Protein AF-A0A8T8TAU4-F1 (afdb_monomer_lite)

Secondary structure (DSSP, 8-state):
--TTTTTT--TT--HHHHHHHHHHHHHHH-SSPP-TTT---EEEEEEE-TTS-EEEEEEEPPHHHHHHHHHT-

Radius of gyration: 14.27 Å; chains: 1; bounding box: 30×26×39 Å

Structure (mmCIF, N/CA/C/O backbone):
data_AF-A0A8T8TAU4-F1
#
_entry.id   AF-A0A8T8TAU4-F1
#
loop_
_atom_site.group_PDB
_atom_site.id
_atom_site.type_symbol
_atom_site.label_atom_id
_atom_site.label_alt_id
_atom_site.label_comp_id
_atom_site.label_asym_id
_atom_site.label_entity_id
_atom_site.label_seq_id
_atom_site.pdbx_PDB_ins_code
_atom_site.Cartn_x
_atom_site.Cartn_y
_atom_site.Cartn_z
_atom_site.occupancy
_atom_site.B_iso_or_equiv
_atom_site.auth_seq_id
_atom_site.auth_comp_id
_atom_site.auth_asym_id
_atom_site.auth_atom_id
_atom_site.pdbx_PDB_model_num
ATOM 1 N N . MET A 1 1 ? 4.534 22.176 7.681 1.00 46.53 1 MET A N 1
ATOM 2 C CA . MET A 1 1 ? 3.668 21.077 7.197 1.00 46.53 1 MET A CA 1
ATOM 3 C C . MET A 1 1 ? 4.42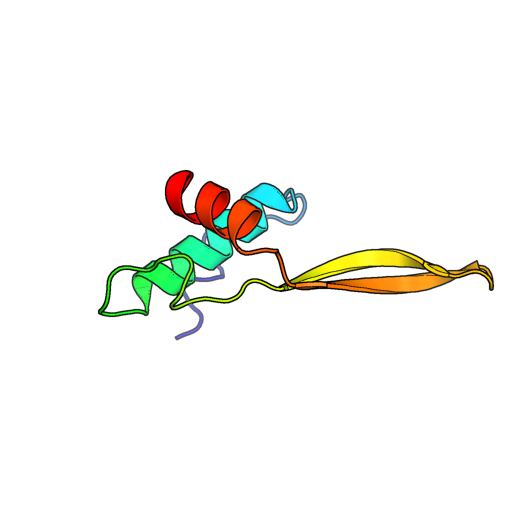1 19.968 6.434 1.00 46.53 1 MET A C 1
ATOM 5 O O . MET A 1 1 ? 3.781 19.029 6.002 1.00 46.53 1 MET A O 1
ATOM 9 N N . LEU A 1 2 ? 5.760 20.016 6.302 1.00 48.75 2 LEU A N 1
ATOM 10 C CA . LEU A 1 2 ? 6.578 18.982 5.624 1.00 48.75 2 LEU A CA 1
ATOM 11 C C . LEU A 1 2 ? 7.354 18.058 6.586 1.00 48.75 2 LEU A C 1
ATOM 13 O O . LEU A 1 2 ? 8.091 17.185 6.148 1.00 48.75 2 LEU A O 1
ATOM 17 N N . THR A 1 3 ? 7.217 18.242 7.899 1.00 53.16 3 THR A N 1
ATOM 18 C CA . THR A 1 3 ? 8.049 17.557 8.902 1.00 53.16 3 THR A CA 1
ATOM 19 C C . THR A 1 3 ? 7.712 16.079 9.096 1.00 53.16 3 THR A C 1
ATOM 21 O O . THR A 1 3 ? 8.508 15.371 9.698 1.00 53.16 3 THR A O 1
ATOM 24 N N . HIS A 1 4 ? 6.562 15.597 8.615 1.00 55.09 4 HIS A N 1
ATOM 25 C CA . HIS A 1 4 ? 6.105 14.224 8.879 1.00 55.09 4 HIS A CA 1
ATOM 26 C C . HIS A 1 4 ? 6.618 13.212 7.847 1.00 55.09 4 HIS A C 1
ATOM 28 O O . HIS A 1 4 ? 6.852 12.063 8.195 1.00 55.09 4 HIS A O 1
ATOM 34 N N . LEU A 1 5 ? 6.879 13.637 6.604 1.00 56.03 5 LEU A N 1
ATOM 35 C CA . LEU A 1 5 ? 7.388 12.743 5.554 1.00 56.03 5 LEU A CA 1
ATOM 36 C C . LEU A 1 5 ? 8.886 12.433 5.718 1.00 56.03 5 LE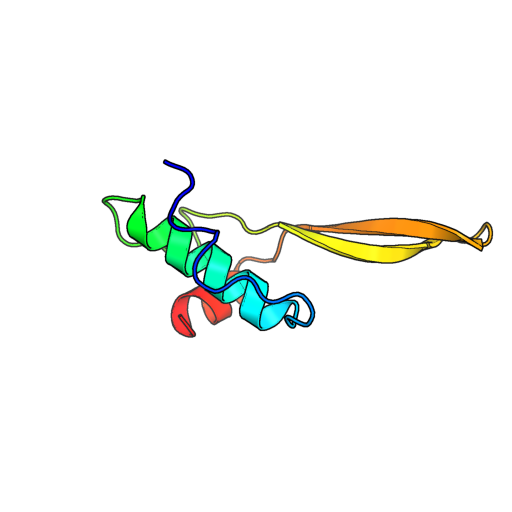U A C 1
ATOM 38 O O . LEU A 1 5 ? 9.344 11.352 5.360 1.00 56.03 5 LEU A O 1
ATOM 42 N N . SER A 1 6 ? 9.656 13.368 6.284 1.00 56.25 6 SER A N 1
ATOM 43 C CA . SER A 1 6 ? 11.099 13.195 6.504 1.00 56.25 6 SER A CA 1
ATOM 44 C C . SER A 1 6 ? 11.429 12.150 7.577 1.00 56.25 6 SER A C 1
ATOM 46 O O . SER A 1 6 ? 12.560 11.678 7.636 1.00 56.25 6 SER A O 1
ATOM 48 N N . PHE A 1 7 ? 10.468 11.794 8.434 1.00 51.81 7 PHE A N 1
ATOM 49 C CA . PHE A 1 7 ? 10.645 10.841 9.527 1.00 51.81 7 PHE A CA 1
ATOM 50 C C . PHE A 1 7 ? 10.162 9.456 9.070 1.00 51.81 7 PHE A C 1
ATOM 52 O O . PHE A 1 7 ? 8.998 9.106 9.230 1.00 51.81 7 PHE A O 1
ATOM 59 N N . GLY A 1 8 ? 11.053 8.681 8.444 1.00 58.06 8 GLY A N 1
ATOM 60 C CA . GLY A 1 8 ? 10.792 7.282 8.077 1.00 58.06 8 GLY A CA 1
ATOM 61 C C . GLY A 1 8 ? 10.949 6.937 6.598 1.00 58.06 8 GLY A C 1
ATOM 62 O O . GLY A 1 8 ? 10.897 5.762 6.268 1.00 58.06 8 GLY A O 1
ATOM 63 N N . CYS A 1 9 ? 11.172 7.910 5.712 1.00 58.16 9 CYS A N 1
ATOM 64 C CA . CYS A 1 9 ? 11.495 7.647 4.307 1.00 58.16 9 CYS A CA 1
ATOM 65 C C . CYS A 1 9 ? 12.977 7.246 4.160 1.00 58.16 9 CYS A C 1
ATOM 67 O O . CYS A 1 9 ? 13.868 8.096 4.229 1.00 58.16 9 CYS A O 1
ATOM 69 N N . GLU A 1 10 ? 13.244 5.952 3.977 1.00 76.62 10 GLU A N 1
ATOM 70 C CA . GLU A 1 10 ? 14.576 5.410 3.686 1.00 76.62 10 GLU A CA 1
ATOM 71 C C . GLU A 1 10 ? 14.795 5.260 2.172 1.00 76.62 10 GLU A C 1
ATOM 73 O O . GLU A 1 10 ? 13.849 5.064 1.409 1.00 76.62 10 GLU A O 1
ATOM 78 N N . LYS A 1 11 ? 16.055 5.345 1.714 1.00 72.62 11 LYS A N 1
ATOM 79 C CA . LYS A 1 11 ? 16.392 5.215 0.281 1.00 72.62 11 LYS A CA 1
ATOM 80 C C . LYS A 1 11 ? 16.048 3.839 -0.299 1.00 72.62 11 LYS A C 1
ATOM 82 O O . LYS A 1 11 ? 15.701 3.767 -1.473 1.00 72.62 11 LYS A O 1
ATOM 87 N N . ASP A 1 12 ? 16.122 2.792 0.519 1.00 80.50 12 ASP A N 1
ATOM 88 C CA . ASP A 1 12 ? 15.888 1.398 0.133 1.00 80.50 12 ASP A CA 1
ATOM 89 C C . ASP A 1 12 ? 14.591 0.867 0.761 1.00 80.50 12 ASP A C 1
ATOM 91 O O . ASP A 1 12 ? 14.574 -0.127 1.481 1.00 80.50 12 ASP A O 1
ATOM 95 N N . MET A 1 13 ? 13.484 1.568 0.515 1.00 86.31 13 MET A N 1
ATOM 96 C CA . MET A 1 13 ? 12.167 1.190 1.022 1.00 86.31 13 MET A CA 1
ATOM 97 C C . MET A 1 13 ? 11.398 0.335 0.009 1.00 86.31 13 MET A C 1
ATOM 99 O O . MET A 1 13 ? 11.356 0.639 -1.186 1.00 86.31 13 MET A O 1
ATOM 103 N N . SER A 1 14 ? 10.737 -0.722 0.489 1.00 91.81 14 SER A N 1
ATOM 104 C CA . SER A 1 14 ? 9.837 -1.516 -0.347 1.00 91.81 14 SER A CA 1
ATOM 105 C C . SER A 1 14 ? 8.581 -0.716 -0.719 1.00 91.81 14 SER A C 1
ATOM 107 O O . SER A 1 14 ? 8.120 0.140 0.035 1.00 91.81 14 SER A O 1
ATOM 109 N N . LEU A 1 15 ? 7.971 -1.014 -1.872 1.00 90.12 15 LEU A N 1
ATOM 110 C CA . LEU A 1 15 ? 6.723 -0.351 -2.280 1.00 90.12 15 LEU A CA 1
ATOM 111 C C . LEU A 1 15 ? 5.600 -0.547 -1.246 1.00 90.12 15 LEU A C 1
ATOM 113 O O . LEU A 1 15 ? 4.760 0.333 -1.067 1.00 90.12 15 LEU A O 1
ATOM 117 N N . HIS A 1 16 ? 5.598 -1.691 -0.562 1.00 91.75 16 HIS A N 1
ATOM 118 C CA . HIS A 1 16 ? 4.643 -1.999 0.494 1.00 91.75 16 HIS A CA 1
ATOM 119 C C . HIS A 1 16 ? 4.825 -1.072 1.703 1.00 91.75 16 HIS A C 1
ATOM 121 O O . HIS A 1 16 ? 3.876 -0.407 2.113 1.00 91.75 16 HIS A O 1
ATOM 127 N N . ASP A 1 17 ? 6.049 -0.951 2.217 1.00 91.00 17 ASP A N 1
ATOM 128 C CA . ASP A 1 17 ? 6.324 -0.118 3.394 1.00 91.00 17 ASP A CA 1
ATOM 129 C C . ASP A 1 17 ? 6.125 1.369 3.087 1.00 91.00 17 ASP A C 1
ATOM 131 O O . ASP A 1 17 ? 5.591 2.107 3.914 1.00 91.00 17 ASP A O 1
ATOM 135 N N . ALA A 1 18 ? 6.452 1.792 1.861 1.00 91.50 18 ALA A N 1
ATOM 136 C CA . ALA A 1 18 ? 6.163 3.138 1.375 1.00 91.50 18 ALA A CA 1
ATOM 137 C C . ALA A 1 18 ? 4.658 3.424 1.337 1.00 91.50 18 ALA A C 1
ATOM 139 O O . ALA A 1 18 ? 4.221 4.511 1.716 1.00 91.50 18 ALA A O 1
ATOM 140 N N . SER A 1 19 ? 3.861 2.438 0.919 1.00 92.50 19 SER A N 1
ATOM 141 C CA . SER A 1 19 ? 2.400 2.545 0.896 1.00 92.50 19 SER A CA 1
ATOM 142 C C . SER A 1 19 ? 1.835 2.674 2.311 1.00 92.50 19 SER A C 1
ATOM 144 O O . SER A 1 19 ? 1.016 3.556 2.563 1.00 92.50 19 SER A O 1
ATOM 146 N N . LEU A 1 20 ? 2.323 1.866 3.260 1.00 92.44 20 LEU A N 1
ATOM 147 C CA . LEU A 1 20 ? 1.928 1.967 4.668 1.00 92.44 20 LEU A CA 1
ATOM 148 C C . LEU A 1 20 ? 2.336 3.308 5.286 1.00 92.44 20 LEU A C 1
ATOM 150 O O . LEU A 1 20 ? 1.537 3.928 5.985 1.00 92.44 20 LEU A O 1
ATOM 154 N N . LEU A 1 21 ? 3.552 3.791 5.016 1.00 91.50 21 LEU A N 1
ATOM 155 C CA . LEU A 1 21 ? 4.006 5.095 5.499 1.00 91.50 21 LEU A CA 1
ATOM 156 C C . LEU A 1 21 ? 3.118 6.225 4.963 1.00 91.50 21 LEU A C 1
ATOM 158 O O . LEU A 1 21 ? 2.708 7.092 5.734 1.00 91.50 21 LEU A O 1
ATOM 162 N N . ALA A 1 22 ? 2.772 6.197 3.674 1.00 91.62 22 ALA A N 1
ATOM 163 C CA . ALA A 1 22 ? 1.879 7.184 3.072 1.00 91.62 22 ALA A CA 1
ATOM 164 C C . ALA A 1 22 ? 0.491 7.185 3.736 1.00 91.62 22 ALA A C 1
ATOM 166 O O . ALA A 1 22 ? -0.019 8.251 4.088 1.00 91.62 22 ALA A O 1
ATOM 167 N N . LEU A 1 23 ? -0.091 6.003 3.976 1.00 92.19 23 LEU A N 1
ATOM 168 C CA . LEU A 1 23 ? -1.375 5.869 4.672 1.00 92.19 23 LEU A CA 1
ATOM 169 C C . LEU A 1 23 ? -1.297 6.346 6.131 1.00 92.19 23 LEU A C 1
ATOM 171 O O . LEU A 1 23 ? -2.216 7.014 6.602 1.00 92.19 23 LEU A O 1
ATOM 175 N N . ARG A 1 24 ? -0.184 6.092 6.833 1.00 90.38 24 ARG A N 1
ATOM 176 C CA . ARG A 1 24 ? 0.042 6.592 8.204 1.00 90.38 24 ARG A CA 1
ATOM 177 C C . ARG A 1 24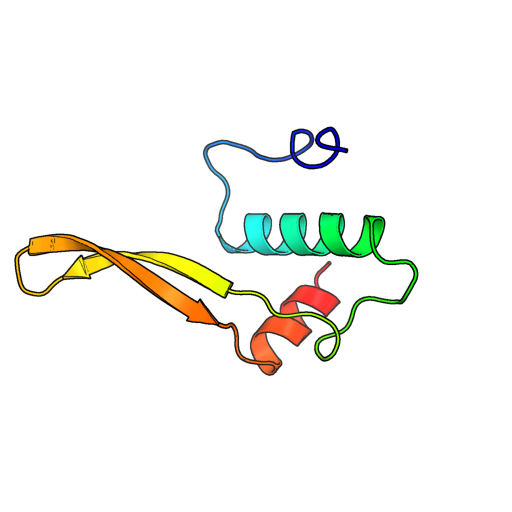 ? 0.100 8.105 8.260 1.00 90.38 24 ARG A C 1
ATOM 179 O O . ARG A 1 24 ? -0.484 8.695 9.166 1.00 90.38 24 ARG A O 1
ATOM 186 N N . VAL A 1 25 ? 0.778 8.727 7.299 1.00 90.31 25 VAL A N 1
ATOM 187 C CA . VAL A 1 25 ? 0.808 10.186 7.191 1.00 90.31 25 VAL A CA 1
ATOM 188 C C . VAL A 1 25 ? -0.602 10.706 6.932 1.00 90.31 25 VAL A C 1
ATOM 190 O O . VAL A 1 25 ? -1.043 11.577 7.671 1.00 90.31 25 VAL A O 1
ATOM 193 N N . LEU A 1 26 ? -1.342 10.139 5.971 1.00 90.50 26 LEU A N 1
ATOM 194 C CA . LEU A 1 26 ? -2.729 10.536 5.691 1.00 90.50 26 LEU A CA 1
ATOM 195 C C . LEU A 1 26 ? -3.626 10.422 6.932 1.00 90.50 26 LEU A C 1
ATOM 197 O O . LEU A 1 26 ? -4.324 11.377 7.263 1.00 90.50 26 LEU A O 1
ATOM 201 N N . LYS A 1 27 ? -3.521 9.323 7.688 1.00 89.31 27 LYS A N 1
ATOM 202 C CA . LYS A 1 27 ? -4.243 9.120 8.955 1.00 89.31 27 LYS A CA 1
ATOM 203 C C . LYS A 1 27 ? -3.953 10.210 9.993 1.00 89.31 27 LYS A C 1
ATOM 205 O O . LYS A 1 27 ? -4.816 10.514 10.802 1.00 89.31 27 LYS A O 1
ATOM 210 N N . GLN A 1 28 ? -2.743 10.770 10.013 1.00 86.62 28 GLN A N 1
ATOM 211 C CA . GLN A 1 28 ? -2.374 11.830 10.961 1.00 86.62 28 GLN A CA 1
ATOM 212 C C . GLN A 1 28 ? -2.926 13.205 10.573 1.00 86.62 28 GLN A C 1
ATOM 214 O O . GLN A 1 28 ? -3.077 14.055 11.447 1.00 86.62 28 GLN A O 1
ATOM 219 N N . VAL A 1 29 ? -3.180 13.445 9.283 1.00 89.50 29 VAL A N 1
ATOM 220 C CA . VAL A 1 29 ? -3.709 14.731 8.792 1.00 89.50 29 VAL A CA 1
ATOM 221 C C . VAL A 1 29 ? -5.230 14.735 8.663 1.00 89.50 29 VAL A C 1
ATOM 223 O O . VAL A 1 29 ? -5.822 15.810 8.636 1.00 89.50 29 VAL A O 1
ATOM 226 N N . MET A 1 30 ? -5.856 13.562 8.569 1.00 86.06 30 MET A N 1
ATOM 227 C CA . MET A 1 30 ? -7.310 13.426 8.520 1.00 86.06 30 MET A CA 1
ATOM 228 C C . MET A 1 30 ? -7.903 13.419 9.934 1.00 86.06 30 MET A C 1
ATOM 230 O O . MET A 1 30 ? -7.409 12.729 10.822 1.00 86.06 30 MET A O 1
ATOM 234 N N . GLU A 1 31 ? -8.979 14.183 10.142 1.00 81.62 31 GLU A N 1
ATOM 235 C CA . GLU A 1 31 ? -9.735 14.181 11.406 1.00 81.62 31 GLU A CA 1
ATOM 236 C C . GLU A 1 31 ? -10.622 12.932 11.541 1.00 81.62 31 GLU A C 1
ATOM 238 O O . GLU A 1 31 ? -10.899 12.462 12.646 1.00 81.62 31 GLU A O 1
ATOM 243 N N . GLU A 1 32 ? -11.061 12.381 10.408 1.00 86.81 32 GLU A N 1
ATOM 244 C CA . GLU A 1 32 ? -11.884 11.178 10.327 1.00 86.81 32 GLU A CA 1
ATOM 245 C C . GLU A 1 32 ? -11.049 9.891 10.266 1.00 86.81 32 GLU A C 1
ATOM 247 O O . GLU A 1 32 ? -9.860 9.887 9.936 1.00 86.81 32 GLU A O 1
ATOM 252 N N . LYS A 1 33 ? -11.689 8.757 10.576 1.00 86.94 33 LYS A N 1
ATOM 253 C CA . LYS A 1 33 ? -11.044 7.450 10.455 1.00 86.94 33 LYS A CA 1
ATOM 254 C C . LYS A 1 33 ? -10.835 7.128 8.974 1.00 86.94 33 LYS A C 1
ATOM 256 O O . LYS A 1 33 ? -11.798 6.975 8.235 1.00 86.94 33 LYS A O 1
ATOM 261 N N . LEU A 1 34 ? -9.578 6.974 8.575 1.00 89.44 34 LEU A N 1
ATOM 262 C CA . LEU A 1 34 ? -9.202 6.539 7.231 1.00 89.44 34 LEU A CA 1
ATOM 263 C C . LEU A 1 34 ? -9.740 5.123 6.939 1.00 89.44 34 LEU A C 1
ATOM 265 O O . LEU A 1 34 ? -9.557 4.213 7.755 1.00 89.44 34 LEU A 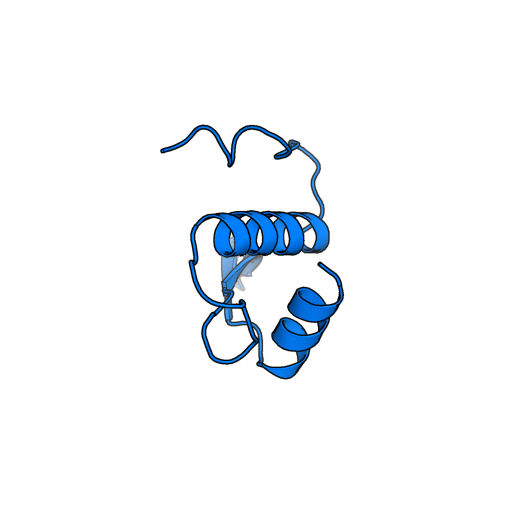O 1
ATOM 269 N N . ASP A 1 35 ? -10.392 4.957 5.789 1.00 90.88 35 ASP A N 1
ATOM 270 C CA . ASP A 1 35 ? -10.963 3.712 5.269 1.00 90.88 35 ASP A CA 1
ATOM 271 C C . ASP A 1 35 ? -10.803 3.622 3.737 1.00 90.88 35 ASP A C 1
ATOM 273 O O . ASP A 1 35 ? -10.362 4.559 3.078 1.00 90.88 35 ASP A O 1
ATOM 277 N N . GLU A 1 36 ? -11.124 2.475 3.144 1.00 90.19 36 GLU A N 1
ATOM 278 C CA . GLU A 1 36 ? -10.951 2.227 1.709 1.00 90.19 36 GLU A CA 1
ATOM 279 C C . GLU A 1 36 ? -11.849 3.082 0.791 1.00 90.19 36 GLU A C 1
ATOM 281 O O . GLU A 1 36 ? -11.622 3.109 -0.419 1.00 90.19 36 GLU A O 1
ATOM 286 N N . HIS A 1 37 ? -12.837 3.794 1.343 1.00 90.94 37 HIS A N 1
ATOM 287 C CA . HIS A 1 37 ? -13.780 4.627 0.595 1.00 90.94 37 HIS A CA 1
ATOM 288 C C . HIS 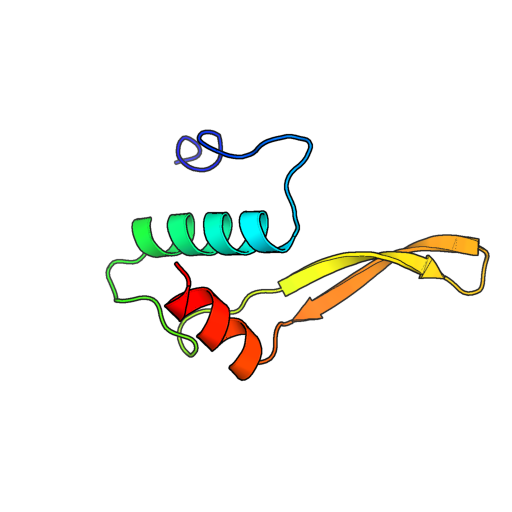A 1 37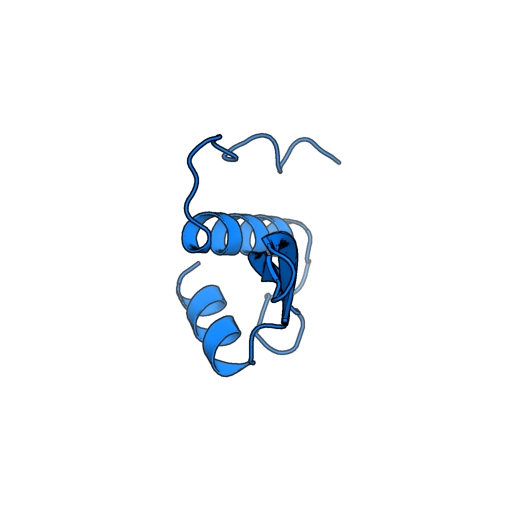 ? -13.398 6.112 0.623 1.00 90.94 37 HIS A C 1
ATOM 290 O O . HIS A 1 37 ? -13.719 6.841 -0.319 1.00 90.94 37 HIS A O 1
ATOM 296 N N . ASN A 1 38 ? -12.720 6.575 1.681 1.00 90.81 38 ASN A N 1
ATOM 297 C CA . ASN A 1 38 ? -12.312 7.975 1.837 1.00 90.81 38 ASN A CA 1
ATOM 298 C C . ASN A 1 38 ? -10.885 8.277 1.357 1.00 90.81 38 ASN A C 1
ATOM 300 O O . ASN A 1 38 ? -10.482 9.443 1.327 1.00 90.81 38 ASN A O 1
ATOM 304 N N . VAL A 1 39 ? -10.140 7.261 0.913 1.00 92.25 39 VAL A N 1
ATOM 305 C CA . VAL A 1 39 ? -8.826 7.439 0.289 1.00 92.25 39 VAL A CA 1
ATOM 306 C C . VAL A 1 39 ? -8.678 6.677 -1.022 1.00 92.25 39 VAL A C 1
ATOM 308 O O . VAL A 1 39 ? -9.336 5.680 -1.287 1.00 92.25 39 VAL A O 1
ATOM 311 N N . GLN A 1 40 ? -7.753 7.149 -1.856 1.00 94.56 40 GLN A N 1
ATOM 312 C CA . GLN A 1 40 ? -7.288 6.435 -3.039 1.00 94.56 40 GLN A CA 1
ATOM 313 C C . GLN A 1 40 ? -5.765 6.413 -3.037 1.00 94.56 40 GLN A C 1
ATOM 315 O O . GLN A 1 40 ? -5.123 7.445 -2.840 1.00 94.56 40 GLN A O 1
ATOM 320 N N . LEU A 1 41 ? -5.182 5.241 -3.298 1.00 94.00 41 LEU A N 1
ATOM 321 C CA . LEU A 1 41 ? -3.739 5.087 -3.442 1.00 94.00 41 LEU A CA 1
ATOM 322 C C . LEU A 1 41 ? -3.397 4.750 -4.891 1.00 94.00 41 LEU A C 1
ATOM 324 O O . LEU A 1 41 ? -3.931 3.804 -5.469 1.00 94.00 41 LEU A O 1
ATOM 328 N N . ALA A 1 42 ? -2.483 5.519 -5.474 1.00 95.69 42 ALA A N 1
ATOM 329 C CA . ALA A 1 42 ? -1.932 5.251 -6.790 1.00 95.69 42 ALA A CA 1
ATOM 330 C C . ALA A 1 42 ? -0.426 5.017 -6.693 1.00 95.69 42 ALA A C 1
ATOM 332 O O . ALA A 1 42 ? 0.278 5.711 -5.962 1.00 95.69 42 ALA A O 1
ATOM 333 N N . VAL A 1 43 ? 0.064 4.047 -7.457 1.00 94.31 43 VAL A N 1
ATOM 334 C CA . VAL A 1 43 ? 1.475 3.667 -7.512 1.00 94.31 43 VAL A CA 1
ATOM 335 C C . VAL A 1 43 ? 2.010 3.826 -8.925 1.00 94.31 43 VAL A C 1
ATOM 337 O O . VAL A 1 43 ? 1.319 3.562 -9.912 1.00 94.31 43 VAL A O 1
ATOM 340 N N . VAL A 1 44 ? 3.268 4.252 -9.019 1.00 93.94 44 VAL A N 1
ATOM 341 C CA . VAL A 1 44 ? 4.023 4.298 -10.270 1.00 93.94 44 VAL A CA 1
ATOM 342 C C . VAL A 1 44 ? 5.247 3.415 -10.109 1.00 93.94 44 VAL A C 1
ATOM 344 O O . VAL A 1 44 ? 6.148 3.739 -9.341 1.00 93.94 44 VAL A O 1
ATOM 347 N N . THR A 1 45 ? 5.287 2.297 -10.831 1.00 92.75 45 THR A N 1
ATOM 348 C CA . THR A 1 45 ? 6.420 1.364 -10.784 1.00 92.75 45 THR A CA 1
ATOM 349 C C . THR A 1 45 ? 7.292 1.492 -12.033 1.00 92.75 45 THR A C 1
ATOM 351 O O . THR A 1 45 ? 6.759 1.708 -13.127 1.00 92.75 45 THR A O 1
ATOM 354 N N . PRO A 1 46 ? 8.622 1.334 -11.928 1.00 92.44 46 PRO A N 1
ATOM 355 C CA . PRO A 1 46 ? 9.493 1.297 -13.098 1.00 92.44 46 PRO A CA 1
ATOM 356 C C . PRO A 1 46 ? 9.080 0.184 -14.069 1.00 92.44 46 PRO A C 1
ATOM 358 O O . PRO A 1 46 ? 8.839 -0.954 -13.668 1.00 92.44 46 PRO A O 1
ATOM 361 N N . ARG A 1 47 ? 9.007 0.503 -15.361 1.00 93.06 47 ARG A N 1
ATOM 362 C CA . ARG A 1 47 ? 8.699 -0.444 -16.436 1.00 93.06 47 ARG A CA 1
ATOM 363 C C . ARG A 1 47 ? 9.455 -0.079 -17.705 1.00 93.06 47 ARG A C 1
ATOM 365 O O . ARG A 1 47 ? 9.460 1.075 -18.122 1.00 93.06 47 ARG A O 1
ATOM 372 N N . THR A 1 48 ? 10.005 -1.066 -18.398 1.00 90.50 48 THR A N 1
ATOM 373 C CA . THR A 1 48 ? 10.552 -0.859 -19.746 1.00 90.50 48 THR A CA 1
ATOM 374 C C . THR A 1 48 ? 9.441 -1.007 -20.782 1.00 90.50 48 THR A C 1
ATOM 376 O O . THR A 1 48 ? 8.691 -1.985 -20.771 1.00 90.50 48 THR A O 1
ATOM 379 N N . ASN A 1 49 ? 9.296 -0.025 -21.671 1.00 86.94 49 ASN A N 1
ATOM 380 C CA . ASN A 1 49 ? 8.305 -0.092 -22.744 1.00 86.94 49 ASN A CA 1
ATOM 381 C C . ASN A 1 49 ? 8.791 -0.963 -23.923 1.00 86.94 49 ASN A C 1
ATOM 383 O O . ASN A 1 49 ? 9.947 -1.378 -23.979 1.00 86.94 49 ASN A O 1
ATOM 387 N N . LYS A 1 50 ? 7.915 -1.220 -24.907 1.00 86.56 50 LYS A N 1
ATOM 388 C CA . LYS A 1 50 ? 8.244 -2.042 -26.093 1.00 86.56 50 LYS A CA 1
ATOM 389 C C . LYS A 1 50 ? 9.412 -1.490 -26.932 1.00 86.56 50 LYS A C 1
ATOM 391 O O . LYS A 1 50 ? 9.995 -2.233 -27.706 1.00 86.56 50 LYS A O 1
ATOM 396 N N . ALA A 1 51 ? 9.741 -0.206 -26.780 1.00 87.12 51 ALA A N 1
ATOM 397 C CA . ALA A 1 51 ? 10.836 0.473 -27.471 1.00 87.12 51 ALA A CA 1
ATOM 398 C C . ALA A 1 51 ? 12.141 0.508 -26.648 1.00 87.12 51 ALA A C 1
ATOM 400 O O . ALA A 1 51 ? 13.054 1.259 -26.986 1.00 87.12 51 ALA A O 1
ATOM 401 N N . GLY A 1 52 ? 12.225 -0.249 -25.545 1.00 88.94 52 GLY A N 1
ATOM 402 C CA . GLY A 1 52 ? 13.423 -0.338 -24.706 1.00 88.94 52 GLY A CA 1
ATOM 403 C C . GLY A 1 52 ? 13.694 0.896 -23.841 1.00 88.94 52 GLY A C 1
ATOM 404 O O . GLY A 1 52 ? 14.766 0.998 -23.252 1.00 88.94 52 GLY A O 1
ATOM 405 N N . ARG A 1 53 ? 12.752 1.844 -23.747 1.00 90.62 53 ARG A N 1
ATOM 406 C CA . ARG A 1 53 ? 12.912 3.056 -22.930 1.00 90.62 53 ARG A CA 1
ATOM 407 C C . ARG A 1 53 ? 12.324 2.851 -21.530 1.00 90.62 53 ARG A C 1
ATOM 409 O O . ARG A 1 53 ? 11.258 2.230 -21.417 1.00 90.62 53 ARG A O 1
ATOM 416 N N . PRO A 1 54 ? 12.963 3.393 -20.477 1.00 90.75 54 PRO A N 1
ATOM 417 C CA . PRO A 1 54 ? 12.377 3.410 -19.145 1.00 90.75 54 PRO A CA 1
ATOM 418 C C . PRO A 1 54 ? 11.096 4.251 -19.151 1.00 90.75 54 PRO A C 1
ATOM 420 O O . PRO A 1 54 ? 11.021 5.317 -19.760 1.00 90.75 54 PRO A O 1
ATOM 423 N N . SER A 1 55 ? 10.071 3.739 -18.487 1.00 90.06 55 SER A N 1
ATOM 424 C CA . SER A 1 55 ? 8.757 4.353 -18.314 1.00 90.06 55 SER A CA 1
ATOM 425 C C . SER A 1 55 ? 8.209 4.013 -16.926 1.00 90.06 55 SER A C 1
ATOM 427 O O . SER A 1 55 ? 8.741 3.138 -16.245 1.00 90.06 55 SER A O 1
ATOM 429 N N . GLY A 1 56 ? 7.155 4.702 -16.493 1.00 91.06 56 GLY A N 1
ATOM 430 C CA . GLY A 1 56 ? 6.417 4.359 -15.277 1.00 91.06 56 GLY A CA 1
ATOM 431 C C . GLY A 1 56 ? 5.114 3.651 -15.628 1.00 91.06 56 GLY A C 1
ATOM 432 O O . GLY A 1 56 ? 4.378 4.109 -16.502 1.00 91.06 56 GLY A O 1
ATOM 433 N N . GLN A 1 57 ? 4.810 2.546 -14.955 1.00 92.06 57 GLN A N 1
ATOM 434 C CA . GLN A 1 57 ? 3.478 1.956 -14.973 1.00 92.06 57 GLN A CA 1
ATOM 435 C C . GLN A 1 57 ? 2.660 2.567 -13.839 1.00 92.06 57 GLN A C 1
ATOM 437 O O . GLN A 1 57 ? 2.901 2.272 -12.674 1.00 92.06 57 GLN A O 1
ATOM 442 N N . PHE A 1 58 ? 1.703 3.418 -14.200 1.00 93.62 58 PHE A N 1
ATOM 443 C CA . PHE A 1 58 ? 0.728 3.975 -13.269 1.00 93.62 58 PHE A CA 1
ATOM 444 C C . PHE A 1 58 ? -0.413 2.981 -13.032 1.00 93.62 58 PHE A C 1
ATOM 446 O O . PHE A 1 58 ? -0.957 2.416 -13.986 1.00 93.62 58 PHE A O 1
ATOM 453 N N . ARG A 1 59 ? -0.789 2.788 -11.769 1.00 94.50 59 ARG A N 1
ATOM 454 C CA . ARG A 1 59 ? -1.939 1.980 -11.358 1.00 94.50 59 ARG A CA 1
ATOM 455 C C . ARG A 1 59 ? -2.574 2.587 -10.112 1.00 94.50 59 ARG A C 1
ATOM 457 O O . ARG A 1 59 ? -1.871 2.884 -9.153 1.00 94.50 59 ARG A O 1
ATOM 464 N N . ILE A 1 60 ? -3.898 2.701 -10.108 1.00 95.31 60 ILE A N 1
ATOM 465 C CA . ILE A 1 60 ? -4.676 2.938 -8.886 1.00 95.31 60 ILE A CA 1
ATOM 466 C C . ILE A 1 60 ? -4.932 1.578 -8.239 1.00 95.31 60 ILE A C 1
ATOM 468 O O . ILE A 1 60 ? -5.279 0.621 -8.941 1.00 95.31 60 ILE A O 1
ATOM 472 N N . LEU A 1 61 ? -4.710 1.469 -6.931 1.00 93.62 61 LEU A N 1
ATOM 473 C CA . LEU A 1 61 ? -4.968 0.228 -6.214 1.00 93.62 61 LEU A CA 1
ATOM 474 C C . LEU A 1 61 ? -6.476 -0.056 -6.209 1.00 93.62 61 LEU A C 1
ATOM 476 O O . LEU A 1 61 ? -7.265 0.854 -5.952 1.00 93.62 61 LEU A O 1
ATOM 480 N N . PRO A 1 62 ? -6.891 -1.300 -6.495 1.00 94.94 62 PRO A N 1
ATOM 481 C CA . PRO A 1 62 ? -8.276 -1.696 -6.319 1.00 94.94 62 PRO A CA 1
ATOM 482 C C . PRO A 1 62 ? -8.630 -1.674 -4.832 1.00 94.94 62 PRO A C 1
ATOM 484 O O . PRO A 1 62 ? -7.777 -1.893 -3.970 1.00 94.94 62 PRO A O 1
ATOM 487 N N . GLU A 1 63 ? -9.911 -1.475 -4.548 1.00 93.25 63 GLU A N 1
ATOM 488 C CA . GLU A 1 63 ? -10.446 -1.348 -3.191 1.00 93.25 63 GLU A CA 1
ATOM 489 C C . GLU A 1 63 ? -10.049 -2.519 -2.280 1.00 93.25 63 GLU A C 1
ATOM 491 O O . GLU A 1 63 ? -9.661 -2.309 -1.137 1.00 93.25 63 GLU A O 1
ATOM 496 N N . SER A 1 64 ? -10.024 -3.749 -2.806 1.00 93.62 64 SER A N 1
ATOM 497 C CA . SER A 1 64 ? -9.598 -4.932 -2.051 1.00 93.62 64 SER A CA 1
ATOM 498 C C . SER A 1 64 ? -8.142 -4.862 -1.576 1.00 93.62 64 SER A C 1
ATOM 500 O O . SER A 1 64 ? -7.848 -5.258 -0.454 1.00 93.62 64 SER A O 1
ATOM 502 N N . GLU A 1 65 ? -7.226 -4.364 -2.416 1.00 93.38 65 GLU A N 1
ATOM 503 C CA . GLU A 1 65 ? -5.809 -4.209 -2.048 1.00 93.38 65 GLU A CA 1
ATOM 504 C C . GLU A 1 65 ? -5.624 -3.030 -1.088 1.00 93.38 65 GLU A C 1
ATOM 506 O O . GLU A 1 65 ? -4.843 -3.119 -0.141 1.00 93.38 65 GLU A O 1
ATOM 511 N N . LEU A 1 66 ? -6.367 -1.941 -1.307 1.00 93.62 66 LEU A N 1
ATOM 512 C CA . LEU A 1 66 ? -6.344 -0.775 -0.431 1.00 93.62 66 LEU A CA 1
ATOM 513 C C . LEU A 1 66 ? -6.846 -1.124 0.973 1.00 93.62 66 LEU A C 1
ATOM 515 O O . LEU A 1 66 ? -6.187 -0.785 1.951 1.00 93.62 66 LEU A O 1
ATOM 519 N N . LYS A 1 67 ? -7.951 -1.866 1.073 1.00 94.00 67 LYS A N 1
ATOM 520 C CA . LYS A 1 67 ? -8.506 -2.340 2.343 1.00 94.00 67 LYS A CA 1
ATOM 521 C C . LYS A 1 67 ? -7.478 -3.139 3.144 1.00 94.00 67 LYS A C 1
ATOM 523 O O . LYS A 1 67 ? -7.260 -2.843 4.314 1.00 94.00 67 LYS A O 1
ATOM 528 N N . SER A 1 68 ? -6.782 -4.084 2.506 1.00 94.44 68 SER A N 1
ATOM 529 C CA . SER A 1 68 ? -5.725 -4.859 3.171 1.00 94.44 68 SER A CA 1
ATOM 530 C C . SER A 1 68 ? -4.581 -3.983 3.691 1.00 94.44 68 SER A C 1
ATOM 532 O O . SER A 1 68 ? -4.050 -4.254 4.763 1.00 94.44 68 SER A O 1
ATOM 534 N N . LEU A 1 69 ? -4.211 -2.919 2.971 1.00 93.12 69 LEU A N 1
ATOM 535 C CA . LEU A 1 69 ? -3.182 -1.977 3.426 1.00 93.12 69 LEU A CA 1
ATOM 536 C C . LEU A 1 69 ? -3.661 -1.096 4.585 1.00 93.12 69 LEU A C 1
ATOM 538 O O . LEU A 1 69 ? -2.890 -0.834 5.505 1.00 93.12 69 LEU A O 1
ATOM 542 N N . VAL A 1 70 ? -4.920 -0.650 4.556 1.00 91.94 70 VAL A N 1
ATOM 543 C CA . VAL A 1 70 ? -5.522 0.128 5.649 1.00 91.94 70 VAL A CA 1
ATOM 544 C C . VAL A 1 70 ? -5.627 -0.712 6.925 1.00 91.94 70 VAL A C 1
ATOM 546 O O . VAL A 1 70 ? -5.361 -0.200 8.010 1.00 91.94 70 VAL A O 1
ATOM 549 N N . GLU A 1 71 ? -5.959 -2.001 6.809 1.00 91.12 71 GLU A N 1
ATOM 550 C CA . GLU A 1 71 ? -6.006 -2.946 7.936 1.00 91.12 71 GLU A CA 1
ATOM 551 C C . GLU A 1 71 ? -4.614 -3.309 8.481 1.00 91.12 71 GLU A C 1
ATOM 553 O O . GLU A 1 71 ? -4.472 -3.558 9.678 1.00 91.12 71 GLU A O 1
ATOM 558 N N . ALA A 1 72 ? -3.585 -3.326 7.628 1.00 88.38 72 ALA A N 1
ATOM 559 C CA . ALA A 1 72 ? -2.205 -3.644 8.004 1.00 88.38 72 ALA A CA 1
ATOM 560 C C . ALA A 1 72 ? -1.435 -2.474 8.653 1.00 88.38 72 ALA A C 1
ATOM 562 O O . ALA A 1 72 ? -0.282 -2.647 9.060 1.00 88.38 72 ALA A O 1
ATOM 563 N N . MET A 1 73 ? -2.040 -1.285 8.715 1.00 82.75 73 MET A N 1
ATOM 564 C CA . MET A 1 73 ? -1.418 -0.047 9.194 1.00 82.75 73 MET A CA 1
ATOM 565 C C . MET A 1 73 ? -1.320 0.052 10.717 1.00 82.75 73 MET A C 1
ATOM 567 O O . MET A 1 73 ? -0.193 0.394 11.169 1.00 82.75 73 MET A O 1
#

InterPro domains:
  IPR029055 Nucleophile aminohydrolases, N-terminal [G3DSA:3.60.20.10] (1-73)
  IPR029055 Nucleophile aminohydrolases, N-terminal [SSF56235] (9-71)

Organism: NCBI:txid13290

Sequence (73 aa):
MLTHLSFGCEKDMSLHDASLLALRVLKQVMEEKLDEHNVQLAVVTPRTNKAGRPSGQFRILPESELKSLVEAM

Foldseek 3Di:
DPVQLVPPDDPPDDPLVVLLSVVVVVCVPDPDQDALVVDKDKDWDWDQDPVRDIDTDIDIDPSVVVRVSSVVD

pLDDT: mean 85.83, std 12.74, range [46.53, 95.69]